Protein AF-A0A316PJR5-F1 (afdb_monomer)

Nearest PDB structures (foldseek):
  6fey-assembly1_A  TM=3.875E-01  e=7.694E-01  Drosophila melanogaster
  1zm1-assembly1_B  TM=4.736E-01  e=2.757E+00  Fibrobacter succinogenes
  4v1o-assembly1_W  TM=4.944E-01  e=4.924E+00  Saccharomyces cerevisiae
  4h62-assembly1_Q  TM=4.162E-01  e=4.646E+00  Saccharomyces cerevisiae S288C

Mean predicted aligned error: 8.73 Å

Secondary structure (DSSP, 8-state):
--EEEEEEEEEE--SSTTPPPEEEEEEEEEETT-TT-EEEEEEEEETTEEEEEEEEE---HHHHHHHHHHHHHTT--GGGHHHHHHHTT-B-TTPPS-----

pLDDT: mean 77.65, std 16.43, range [32.31, 92.88]

Solvent-accessible surface area (backbone atoms only — not comparable to full-atom values): 6046 Å² total; per-residue (Å²): 133,59,65,53,75,47,78,48,77,45,78,44,76,47,91,48,100,82,48,72,53,31,37,41,36,43,36,41,37,29,48,66,86,52,93,30,51,35,37,41,37,30,34,38,40,42,94,93,49,73,54,65,35,74,46,68,32,58,45,53,72,68,58,52,50,51,50,55,49,51,40,60,77,68,65,61,54,40,86,52,46,66,61,51,32,56,77,70,65,32,58,61,95,77,71,81,84,77,86,82,80,129

Structure (mmCIF, N/CA/C/O backbone):
data_AF-A0A316PJR5-F1
#
_entry.id   AF-A0A316PJR5-F1
#
loop_
_atom_site.group_PDB
_atom_site.id
_atom_site.type_symbol
_atom_site.label_atom_id
_atom_site.label_alt_id
_atom_site.label_comp_id
_atom_site.label_asym_id
_atom_site.label_entity_id
_atom_site.label_seq_id
_atom_site.pdbx_PDB_ins_code
_atom_site.Cartn_x
_atom_site.Cartn_y
_atom_site.Cartn_z
_atom_site.occupancy
_atom_site.B_iso_or_equiv
_atom_site.auth_seq_id
_atom_site.auth_comp_id
_atom_site.auth_asym_id
_atom_site.auth_atom_id
_atom_site.pdbx_PDB_model_num
ATOM 1 N N . MET A 1 1 ? -1.235 17.310 17.144 1.00 61.00 1 MET A N 1
ATOM 2 C CA . MET A 1 1 ? -1.618 15.900 16.932 1.00 61.00 1 MET A CA 1
ATOM 3 C C . MET A 1 1 ? -0.367 15.146 16.534 1.00 61.00 1 MET A C 1
ATOM 5 O O . MET A 1 1 ? 0.310 15.579 15.610 1.00 61.00 1 MET A O 1
ATOM 9 N N . GLU A 1 2 ? -0.004 14.108 17.278 1.00 66.19 2 GLU A N 1
ATOM 10 C CA . GLU A 1 2 ? 1.159 13.274 16.961 1.00 66.19 2 GLU A CA 1
ATOM 11 C C . GLU A 1 2 ? 0.756 12.259 15.880 1.00 66.19 2 GLU A C 1
ATOM 13 O O . GLU A 1 2 ? -0.376 11.779 15.877 1.00 66.19 2 GLU A O 1
ATOM 18 N N . THR A 1 3 ? 1.632 11.984 14.915 1.00 72.75 3 THR A N 1
ATOM 19 C CA . THR A 1 3 ? 1.320 11.131 13.754 1.00 72.75 3 THR A CA 1
ATOM 20 C C . THR A 1 3 ? 2.235 9.905 13.786 1.00 72.75 3 THR A C 1
ATOM 22 O O . THR A 1 3 ? 3.453 10.064 13.834 1.00 72.75 3 THR A O 1
ATOM 25 N N . ASP A 1 4 ? 1.676 8.691 13.762 1.00 78.56 4 ASP A N 1
ATOM 26 C CA . ASP A 1 4 ? 2.434 7.444 13.557 1.00 78.56 4 ASP A CA 1
ATOM 27 C C . ASP A 1 4 ? 2.826 7.396 12.076 1.00 78.56 4 ASP A C 1
ATOM 29 O O . ASP A 1 4 ? 1.947 7.472 11.216 1.00 78.56 4 ASP A O 1
ATOM 33 N N . LYS A 1 5 ? 4.124 7.300 11.764 1.00 87.06 5 LYS A N 1
ATOM 34 C CA . LYS A 1 5 ? 4.623 7.235 10.382 1.00 87.06 5 LYS A CA 1
ATOM 35 C C . LYS A 1 5 ? 5.573 6.055 10.195 1.00 87.06 5 LYS A C 1
ATOM 37 O O . LYS A 1 5 ? 6.533 5.896 10.944 1.00 87.06 5 LYS A O 1
ATOM 42 N N . LEU A 1 6 ? 5.315 5.250 9.167 1.00 87.75 6 LEU A N 1
ATOM 43 C CA . LEU A 1 6 ? 6.153 4.137 8.723 1.00 87.75 6 LEU A CA 1
ATOM 44 C C . LEU A 1 6 ? 6.506 4.335 7.253 1.00 87.75 6 LEU A C 1
ATOM 46 O O . LEU A 1 6 ? 5.620 4.596 6.445 1.00 87.75 6 LEU A O 1
ATOM 50 N N . VAL A 1 7 ? 7.787 4.202 6.910 1.00 89.44 7 VAL A N 1
ATOM 51 C CA . VAL A 1 7 ? 8.281 4.378 5.539 1.00 89.44 7 VAL A CA 1
ATOM 52 C C . VAL A 1 7 ? 9.208 3.226 5.179 1.00 89.44 7 VAL A C 1
ATOM 54 O O . VAL A 1 7 ? 10.149 2.931 5.913 1.00 89.44 7 VAL A O 1
ATOM 57 N N . PHE A 1 8 ? 8.962 2.611 4.028 1.00 89.00 8 PHE A N 1
ATOM 58 C CA . PHE A 1 8 ? 9.808 1.586 3.429 1.00 89.00 8 PHE A CA 1
ATOM 59 C C . PHE A 1 8 ? 10.220 1.987 2.018 1.00 89.00 8 PHE A C 1
ATOM 61 O O . PHE A 1 8 ? 9.521 2.729 1.329 1.00 89.00 8 PHE A O 1
ATOM 68 N N . CYS A 1 9 ? 11.363 1.467 1.585 1.00 88.69 9 CYS A N 1
ATOM 69 C CA . CYS A 1 9 ? 11.942 1.752 0.285 1.00 88.69 9 CYS A CA 1
ATOM 7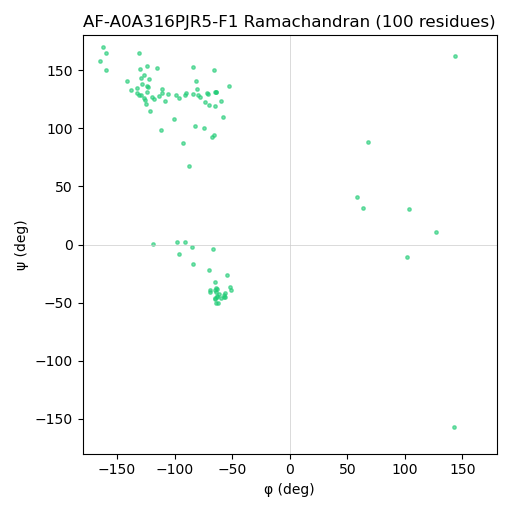0 C C . CYS A 1 9 ? 12.480 0.464 -0.333 1.00 88.69 9 CYS A C 1
ATOM 72 O O . CYS A 1 9 ? 13.173 -0.304 0.336 1.00 88.69 9 CYS A O 1
ATOM 74 N N . ARG A 1 10 ? 12.161 0.233 -1.606 1.00 85.81 10 ARG A N 1
ATOM 75 C CA . ARG A 1 10 ? 12.603 -0.928 -2.375 1.00 85.81 10 ARG A CA 1
ATOM 76 C C . ARG A 1 10 ? 13.161 -0.481 -3.716 1.00 85.81 10 ARG A C 1
ATOM 78 O O . ARG A 1 10 ? 12.493 0.230 -4.461 1.00 85.81 10 ARG A O 1
ATOM 85 N N . ASN A 1 11 ? 14.365 -0.937 -4.046 1.00 81.88 11 ASN A N 1
ATOM 86 C CA . ASN A 1 11 ? 14.909 -0.757 -5.388 1.00 81.88 11 ASN A CA 1
ATOM 87 C C . ASN A 1 11 ? 14.327 -1.826 -6.321 1.00 81.88 11 ASN A C 1
ATOM 89 O O . ASN A 1 11 ? 14.294 -3.008 -5.974 1.00 81.88 11 ASN A O 1
ATOM 93 N N . PHE A 1 12 ? 13.893 -1.401 -7.500 1.00 73.06 12 PHE A N 1
ATOM 94 C CA . PHE A 1 12 ? 13.559 -2.257 -8.625 1.00 73.06 12 PHE A CA 1
ATOM 95 C C . PHE A 1 12 ? 14.733 -2.225 -9.596 1.00 73.06 12 PHE A C 1
ATOM 97 O O . PHE A 1 12 ? 14.980 -1.219 -10.264 1.00 73.06 12 PHE A O 1
ATOM 104 N N . SER A 1 13 ? 15.471 -3.329 -9.660 1.00 62.47 13 SER A N 1
ATOM 105 C CA . SER A 1 13 ? 16.398 -3.568 -10.760 1.00 62.47 13 SER A CA 1
ATOM 106 C C . SER A 1 13 ? 15.621 -4.178 -11.916 1.00 62.47 13 SER A C 1
ATOM 108 O O . SER A 1 13 ? 14.896 -5.157 -11.733 1.00 62.47 13 SER A O 1
ATOM 110 N N . ALA A 1 14 ? 15.789 -3.602 -13.097 1.00 60.34 14 ALA A N 1
ATOM 111 C CA . ALA A 1 14 ? 15.162 -4.053 -14.321 1.00 60.34 14 ALA A CA 1
ATOM 112 C C . ALA A 1 14 ? 15.517 -5.515 -14.631 1.00 60.34 14 ALA A C 1
ATOM 114 O O . ALA A 1 14 ? 16.650 -5.819 -15.003 1.00 60.34 14 ALA A O 1
ATOM 115 N N . LEU A 1 15 ? 14.557 -6.437 -14.520 1.00 53.56 15 LEU A N 1
ATOM 116 C CA . LEU A 1 15 ? 14.722 -7.797 -15.042 1.00 53.56 15 LEU A CA 1
ATOM 117 C C . LEU A 1 15 ? 14.291 -7.819 -16.514 1.00 53.56 15 LEU A C 1
ATOM 119 O O . LEU A 1 15 ? 13.268 -8.392 -16.875 1.00 53.56 15 LEU A O 1
ATOM 123 N N . GLY A 1 16 ? 15.057 -7.135 -17.366 1.00 53.88 16 GLY A N 1
ATOM 124 C CA . GLY A 1 16 ? 14.881 -7.161 -18.818 1.00 53.88 16 GLY A CA 1
ATOM 125 C C . GLY A 1 16 ? 15.160 -5.820 -19.505 1.00 53.88 16 GLY A C 1
ATOM 126 O O . GLY A 1 16 ? 15.131 -4.776 -18.856 1.00 53.88 16 GLY A O 1
ATOM 127 N N . PRO A 1 17 ? 15.381 -5.824 -20.833 1.00 53.72 17 PRO A N 1
ATOM 128 C CA . PRO A 1 17 ? 15.811 -4.651 -21.606 1.00 53.72 17 PRO A CA 1
ATOM 129 C C . PRO A 1 17 ? 14.773 -3.516 -21.695 1.00 53.72 17 PRO A C 1
ATOM 131 O O . PRO A 1 17 ? 15.067 -2.469 -22.262 1.00 53.72 17 PRO A O 1
ATOM 134 N N . PHE A 1 18 ? 13.569 -3.717 -21.148 1.00 53.44 18 PHE A N 1
ATOM 135 C CA . PHE A 1 18 ? 12.454 -2.765 -21.190 1.00 53.44 18 PHE A CA 1
ATOM 136 C C . PHE A 1 18 ? 11.990 -2.288 -19.808 1.00 53.44 18 PHE A C 1
ATOM 138 O O . PHE A 1 18 ? 11.044 -1.509 -19.729 1.00 53.44 18 PHE A O 1
ATOM 145 N N . GLN A 1 19 ? 12.609 -2.748 -18.715 1.00 58.09 19 GLN A N 1
ATOM 146 C CA . GLN A 1 19 ? 12.299 -2.214 -17.390 1.00 58.09 19 GLN A CA 1
ATOM 147 C C . GLN A 1 19 ? 13.245 -1.050 -17.083 1.00 58.09 19 GLN A C 1
ATOM 149 O O . GLN A 1 19 ? 14.458 -1.165 -17.225 1.00 58.09 19 GLN A O 1
ATOM 154 N N . SER A 1 20 ? 12.693 0.089 -16.677 1.00 61.38 20 SER A N 1
ATOM 155 C CA . SER A 1 20 ? 13.492 1.197 -16.154 1.00 61.38 20 SER A CA 1
ATOM 156 C C . SER A 1 20 ? 13.851 0.900 -14.705 1.00 61.38 20 SER A C 1
ATOM 158 O O . SER A 1 20 ? 12.953 0.610 -13.907 1.00 61.38 20 SER A O 1
ATOM 160 N N . GLU A 1 21 ? 15.136 1.004 -14.360 1.00 73.00 21 GLU A N 1
ATOM 161 C CA . GLU A 1 21 ? 15.556 1.038 -12.960 1.00 73.00 21 GLU A CA 1
ATOM 162 C C . GLU A 1 21 ? 14.774 2.126 -12.222 1.00 73.00 21 GLU A C 1
ATOM 164 O O . GLU A 1 21 ? 14.546 3.227 -12.736 1.00 73.00 21 GLU A O 1
ATOM 169 N N . GLY A 1 22 ? 14.314 1.796 -11.023 1.00 78.12 22 GLY A N 1
ATOM 170 C CA . GLY A 1 22 ? 13.495 2.705 -10.246 1.00 78.12 22 GLY A CA 1
ATOM 171 C C . GLY A 1 22 ? 13.444 2.322 -8.783 1.00 78.12 22 GLY A C 1
ATOM 172 O O . GLY A 1 22 ? 13.899 1.255 -8.368 1.00 78.12 22 GLY A O 1
ATOM 173 N N . ARG A 1 23 ? 12.884 3.215 -7.979 1.00 87.56 23 ARG A N 1
ATOM 174 C CA . ARG A 1 23 ? 12.757 3.033 -6.537 1.00 87.56 23 ARG A CA 1
ATOM 175 C C . ARG A 1 23 ? 11.310 3.223 -6.125 1.00 87.56 23 ARG A C 1
ATOM 177 O O . ARG A 1 23 ? 10.708 4.244 -6.436 1.00 87.56 23 ARG A O 1
ATOM 184 N N . LEU A 1 24 ? 10.763 2.236 -5.427 1.00 88.94 24 LEU A N 1
ATOM 185 C CA . LEU A 1 24 ? 9.424 2.291 -4.858 1.00 88.94 24 LEU A CA 1
ATOM 186 C C . LEU A 1 24 ? 9.500 2.652 -3.380 1.00 88.94 24 LEU A C 1
ATOM 188 O O . LEU A 1 24 ? 10.216 2.019 -2.603 1.00 88.94 24 LEU A O 1
ATOM 192 N N . TRP A 1 25 ? 8.725 3.655 -3.005 1.00 91.31 25 TRP A N 1
ATOM 193 C CA . TRP A 1 25 ? 8.543 4.132 -1.648 1.00 91.31 25 TRP A CA 1
ATOM 194 C C . TRP A 1 25 ? 7.131 3.803 -1.187 1.00 91.31 25 TRP A C 1
ATOM 196 O O . TRP A 1 25 ? 6.168 4.054 -1.909 1.00 91.31 25 TRP A O 1
ATOM 206 N N . TYR A 1 26 ? 7.026 3.278 0.027 1.00 91.62 26 TYR A N 1
ATOM 207 C CA . TYR A 1 26 ? 5.775 2.895 0.664 1.00 91.62 26 TYR A CA 1
ATOM 208 C C . TYR A 1 26 ? 5.689 3.619 1.995 1.00 91.62 26 TYR A C 1
ATOM 210 O O . TYR A 1 26 ? 6.553 3.443 2.851 1.00 91.62 26 TYR A O 1
ATOM 218 N N . GLU A 1 27 ? 4.655 4.422 2.181 1.00 92.62 27 GLU A N 1
ATOM 219 C CA . GLU A 1 27 ? 4.433 5.184 3.400 1.00 92.62 27 GLU A CA 1
ATOM 220 C C . GLU A 1 27 ? 3.054 4.868 3.977 1.00 92.62 27 GLU A C 1
ATOM 222 O O . GLU A 1 27 ? 2.066 4.831 3.249 1.00 92.62 27 GLU A O 1
ATOM 227 N N . LEU A 1 28 ? 2.995 4.678 5.293 1.00 91.50 28 LEU A N 1
ATOM 228 C CA . LEU A 1 28 ? 1.767 4.685 6.079 1.00 91.50 28 LEU A CA 1
ATOM 229 C C . LEU A 1 28 ? 1.875 5.798 7.115 1.00 91.50 28 LEU A C 1
ATOM 231 O O . LEU A 1 28 ? 2.834 5.829 7.889 1.00 91.50 28 LEU A O 1
ATOM 235 N N . SER A 1 29 ? 0.886 6.679 7.152 1.00 90.44 29 SER A N 1
ATOM 236 C CA . SER A 1 29 ? 0.746 7.719 8.169 1.00 90.44 29 SER A CA 1
ATOM 237 C C . SER A 1 29 ? -0.639 7.660 8.812 1.00 90.44 29 SER A C 1
ATOM 239 O O . SER A 1 29 ? -1.612 7.293 8.163 1.00 90.44 29 SER A O 1
ATOM 241 N N . GLY A 1 30 ? -0.754 7.979 10.098 1.00 83.94 30 GLY A N 1
ATOM 242 C CA . GLY A 1 30 ? -2.042 8.027 10.797 1.00 83.94 30 GLY A CA 1
ATOM 243 C C . GLY A 1 30 ? -1.965 8.865 12.065 1.00 83.94 30 GLY A C 1
ATOM 244 O O . GLY A 1 30 ? -0.905 8.962 12.684 1.00 83.94 30 GLY A O 1
ATOM 245 N N . VAL A 1 31 ? -3.070 9.495 12.457 1.00 77.31 31 VAL A N 1
ATOM 246 C CA . VAL A 1 31 ? -3.112 10.343 13.658 1.00 77.31 31 VAL A CA 1
ATOM 247 C C . VAL A 1 31 ? -3.204 9.467 14.905 1.00 77.31 31 VAL A C 1
ATOM 249 O O . VAL A 1 31 ? -4.096 8.627 15.028 1.00 77.31 31 VAL A O 1
ATOM 252 N N . LEU A 1 32 ? -2.300 9.670 15.864 1.00 64.25 32 LEU A N 1
ATOM 253 C CA . LEU A 1 32 ? -2.361 8.991 17.155 1.00 64.25 32 LEU A CA 1
ATOM 254 C C . LEU A 1 32 ? -3.624 9.437 17.904 1.00 64.25 32 LEU A C 1
ATOM 256 O O . LEU A 1 32 ? -3.803 10.619 18.191 1.00 64.25 32 LEU A O 1
ATOM 260 N N . GLY A 1 33 ? -4.502 8.473 18.192 1.00 63.19 33 GLY A N 1
ATOM 261 C CA . GLY A 1 33 ? -5.796 8.693 18.847 1.00 63.19 33 GLY A CA 1
ATOM 262 C C . GLY A 1 33 ? -7.006 8.683 17.906 1.00 63.19 33 GLY A C 1
ATOM 263 O O . GLY A 1 33 ? -8.127 8.605 18.397 1.00 63.19 33 GLY A O 1
ATOM 264 N N . ALA A 1 34 ? -6.807 8.698 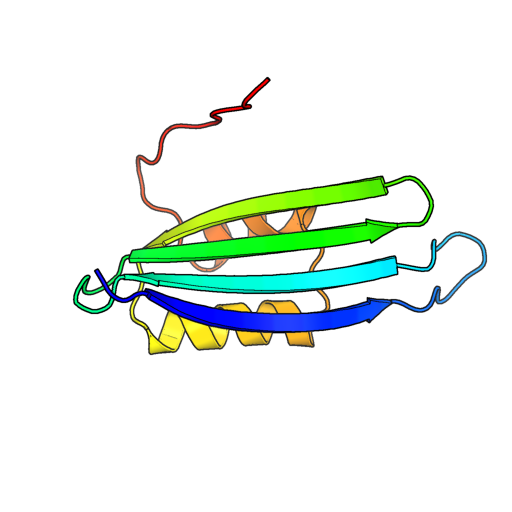16.582 1.00 64.69 34 ALA A N 1
ATOM 265 C CA . ALA A 1 34 ? -7.867 8.375 15.632 1.00 64.69 34 ALA A CA 1
ATOM 266 C C . ALA A 1 34 ? -7.950 6.848 15.515 1.00 64.69 34 ALA A C 1
ATOM 268 O O . ALA A 1 34 ? -7.108 6.206 14.880 1.00 64.69 34 ALA A O 1
ATOM 269 N N . GLU A 1 35 ? -8.933 6.241 16.180 1.00 64.06 35 GLU A N 1
ATOM 270 C CA . GLU A 1 35 ? -9.213 4.822 15.998 1.00 64.06 35 GLU A CA 1
ATOM 271 C C . GLU A 1 35 ? -9.746 4.615 14.578 1.00 64.06 35 GLU A C 1
ATOM 273 O O . GLU A 1 35 ? -10.950 4.672 14.362 1.00 64.06 35 GLU A O 1
ATOM 278 N N . GLN A 1 36 ? -8.839 4.321 13.638 1.00 74.19 36 GLN A N 1
ATOM 279 C CA . GLN A 1 36 ? -9.096 3.796 12.288 1.00 74.19 36 GLN A CA 1
ATOM 280 C C . GLN A 1 36 ? -8.990 4.770 11.105 1.00 74.19 36 GLN A C 1
ATOM 282 O O . GLN A 1 36 ? -9.635 4.537 10.090 1.00 74.19 36 GLN A O 1
ATOM 287 N N . GLU A 1 37 ? -8.144 5.799 11.152 1.00 84.25 37 GLU A N 1
ATOM 288 C CA . GLU A 1 37 ? -7.844 6.607 9.957 1.00 84.25 37 GLU A CA 1
ATOM 289 C C . GLU A 1 37 ? -6.350 6.594 9.634 1.00 84.25 37 GLU A C 1
ATOM 291 O O . GLU A 1 37 ? -5.521 7.104 10.392 1.00 84.25 37 GLU A O 1
ATOM 296 N N . PHE A 1 38 ? -6.010 6.003 8.487 1.00 87.00 38 PHE A N 1
ATOM 297 C CA . PHE A 1 38 ? -4.643 5.942 7.987 1.00 87.00 38 PHE A CA 1
ATOM 298 C C . PHE A 1 38 ? -4.576 6.394 6.529 1.00 87.00 38 PHE A C 1
ATOM 300 O O . PHE A 1 38 ? -5.506 6.222 5.751 1.00 87.00 38 PHE A O 1
ATOM 307 N N . CYS A 1 39 ? -3.438 6.943 6.141 1.00 88.69 39 CYS A N 1
ATOM 308 C CA . CYS A 1 39 ? -3.107 7.304 4.780 1.00 88.69 39 CYS A CA 1
ATOM 309 C C . CYS A 1 39 ? -1.962 6.416 4.296 1.00 88.69 39 CYS A C 1
ATOM 311 O O . CYS A 1 39 ? -0.916 6.335 4.940 1.00 88.69 39 CYS A O 1
ATOM 313 N N . VAL A 1 40 ? -2.148 5.778 3.144 1.00 89.69 40 VAL A N 1
ATOM 314 C CA . VAL A 1 40 ? -1.118 5.018 2.436 1.00 89.69 40 VAL A CA 1
ATOM 315 C C . VAL A 1 40 ? -0.659 5.828 1.229 1.00 89.69 40 VAL A C 1
ATOM 317 O O . VAL A 1 40 ? -1.483 6.288 0.441 1.00 89.69 40 VAL A O 1
ATOM 320 N N . CYS A 1 41 ? 0.650 5.999 1.063 1.00 89.50 41 CYS A N 1
ATOM 321 C CA . CYS A 1 41 ? 1.237 6.654 -0.102 1.00 89.50 41 CYS A CA 1
ATOM 322 C C . CYS A 1 41 ? 2.282 5.745 -0.749 1.00 89.50 41 CYS A C 1
ATOM 324 O O . CYS A 1 41 ? 3.221 5.300 -0.088 1.00 89.50 41 CYS A O 1
ATOM 326 N N . LEU A 1 42 ? 2.110 5.477 -2.044 1.00 90.31 42 LEU A N 1
ATOM 327 C CA . LEU A 1 42 ? 3.058 4.750 -2.883 1.00 90.31 42 LEU A CA 1
ATOM 328 C C . LEU A 1 42 ? 3.667 5.726 -3.880 1.00 90.31 42 LEU A C 1
ATOM 330 O O . LEU A 1 42 ? 2.944 6.459 -4.551 1.00 90.31 42 LEU A O 1
ATOM 334 N N . ARG A 1 43 ? 4.993 5.740 -4.000 1.00 89.00 43 ARG A N 1
ATOM 335 C CA . ARG A 1 43 ? 5.694 6.570 -4.989 1.00 89.00 43 ARG A CA 1
ATOM 336 C C . ARG A 1 43 ? 6.739 5.751 -5.713 1.00 89.00 43 ARG A C 1
ATOM 338 O O . ARG A 1 43 ? 7.517 5.051 -5.075 1.00 89.00 43 ARG A O 1
ATOM 345 N N . ARG A 1 44 ? 6.791 5.889 -7.029 1.00 86.75 44 ARG A N 1
ATOM 346 C CA . ARG A 1 44 ? 7.842 5.352 -7.877 1.00 86.75 44 ARG A CA 1
ATOM 347 C C . ARG A 1 44 ? 8.705 6.493 -8.386 1.00 86.75 44 ARG A C 1
ATOM 349 O O . ARG A 1 44 ? 8.226 7.426 -9.020 1.00 86.75 44 ARG A O 1
ATOM 356 N N . GLU A 1 45 ? 9.990 6.394 -8.105 1.00 84.88 45 GLU A N 1
ATOM 357 C CA . GLU A 1 45 ? 11.032 7.251 -8.646 1.00 84.88 45 GLU A CA 1
ATOM 358 C C . GLU A 1 45 ? 11.665 6.541 -9.847 1.00 84.88 45 GLU A C 1
ATOM 360 O O . GLU A 1 45 ? 12.081 5.384 -9.743 1.00 84.88 45 GLU A O 1
ATOM 365 N N . VAL A 1 46 ? 11.703 7.221 -10.990 1.00 77.81 46 VAL A N 1
ATOM 366 C CA . VAL A 1 46 ? 12.315 6.764 -12.244 1.00 77.81 46 VAL A CA 1
ATOM 367 C C . VAL A 1 46 ? 13.222 7.862 -12.797 1.00 77.81 46 VAL A C 1
ATOM 369 O O . VAL A 1 46 ? 13.128 9.020 -12.399 1.00 77.81 46 VAL A O 1
ATOM 372 N N . ALA A 1 47 ? 14.088 7.527 -13.755 1.00 70.12 47 ALA A N 1
ATOM 373 C CA . ALA A 1 47 ? 15.058 8.475 -14.316 1.00 70.12 47 ALA A CA 1
ATOM 374 C C . ALA A 1 47 ? 14.440 9.782 -14.867 1.00 70.12 47 ALA A C 1
ATOM 376 O O . ALA A 1 47 ? 15.111 10.809 -14.897 1.00 70.12 47 ALA A O 1
ATOM 377 N N . CYS A 1 48 ? 13.172 9.756 -15.297 1.00 67.44 48 CYS A N 1
ATOM 378 C CA . CYS A 1 48 ? 12.458 10.909 -15.853 1.00 67.44 48 CYS A CA 1
ATOM 379 C C . CYS A 1 48 ? 11.547 11.653 -14.857 1.00 67.44 48 CYS A C 1
ATOM 381 O O . CYS A 1 48 ? 10.886 12.607 -15.263 1.00 67.44 48 CYS A O 1
ATOM 383 N N . GLY A 1 49 ? 11.499 11.254 -13.580 1.00 75.31 49 GLY A N 1
ATOM 384 C CA . GLY A 1 49 ? 10.678 11.913 -12.561 1.00 75.31 49 GLY A CA 1
ATOM 385 C C . GLY A 1 49 ? 10.051 10.949 -11.555 1.00 75.31 49 GLY A C 1
ATOM 386 O O . GLY A 1 49 ? 10.531 9.840 -11.332 1.00 75.31 49 GLY A O 1
ATOM 387 N N . HIS A 1 50 ? 8.959 11.384 -10.931 1.00 75.19 50 HIS A N 1
ATOM 388 C CA . HIS A 1 50 ? 8.211 10.600 -9.951 1.00 75.19 50 HIS A CA 1
ATOM 389 C C . HIS A 1 50 ? 6.744 10.441 -10.362 1.00 75.19 50 HIS A C 1
ATOM 391 O O . HIS A 1 50 ? 6.097 11.410 -10.748 1.00 75.19 50 HIS A O 1
ATOM 397 N N . CYS A 1 51 ? 6.205 9.231 -10.232 1.00 78.50 51 CYS A N 1
ATOM 398 C CA . CYS A 1 51 ? 4.763 8.993 -10.206 1.00 78.50 51 CYS A CA 1
ATOM 399 C C . CYS A 1 51 ? 4.370 8.444 -8.832 1.00 78.50 51 CYS A C 1
ATOM 401 O O . CYS A 1 51 ? 5.182 7.844 -8.126 1.00 78.50 51 CYS A O 1
ATOM 403 N N . GLY A 1 52 ? 3.142 8.692 -8.391 1.00 83.75 52 GLY A N 1
ATOM 404 C CA . GLY A 1 52 ? 2.708 8.241 -7.078 1.00 83.75 52 GLY A CA 1
ATOM 405 C C . GLY A 1 52 ? 1.205 8.298 -6.902 1.00 83.75 52 GLY A C 1
ATOM 406 O O . GLY A 1 52 ? 0.516 9.047 -7.587 1.00 83.75 52 GLY A O 1
ATOM 407 N N . MET A 1 53 ? 0.724 7.497 -5.962 1.00 86.69 53 MET A N 1
ATOM 408 C CA . MET A 1 53 ? -0.674 7.392 -5.582 1.00 86.69 53 MET A CA 1
ATOM 409 C C . MET A 1 53 ? -0.776 7.531 -4.066 1.00 86.69 53 MET A C 1
ATOM 411 O O . MET A 1 53 ? 0.082 7.055 -3.316 1.00 86.69 53 MET A O 1
ATOM 415 N N . GLN A 1 54 ? -1.833 8.188 -3.610 1.00 87.88 54 GLN A N 1
ATOM 416 C CA . GLN A 1 54 ? -2.155 8.323 -2.199 1.00 87.88 54 GLN A CA 1
ATOM 417 C C . GLN A 1 54 ? -3.602 7.903 -1.985 1.00 87.88 54 GLN A C 1
ATOM 419 O O . GLN A 1 54 ? -4.474 8.253 -2.776 1.00 87.88 54 GLN A O 1
ATOM 424 N N . ALA A 1 55 ? -3.850 7.163 -0.912 1.00 85.31 55 ALA A N 1
ATOM 425 C CA . ALA A 1 55 ? -5.181 6.721 -0.551 1.00 85.31 55 ALA A CA 1
ATOM 426 C C . ALA A 1 55 ? -5.392 6.770 0.959 1.00 85.31 55 ALA A C 1
ATOM 428 O O . ALA A 1 55 ? -4.516 6.402 1.744 1.00 85.31 55 ALA A O 1
ATOM 429 N N . HIS A 1 56 ? -6.587 7.193 1.351 1.00 87.06 56 HIS A N 1
ATOM 430 C CA . HIS A 1 56 ? -7.048 7.123 2.729 1.00 87.06 56 HIS A CA 1
ATOM 431 C C . HIS A 1 56 ? -7.747 5.783 2.946 1.00 87.06 56 HIS A C 1
ATOM 433 O O . HIS A 1 56 ? -8.608 5.394 2.159 1.00 87.06 56 HIS A O 1
ATOM 439 N N . ILE A 1 57 ? -7.360 5.080 4.006 1.00 86.56 57 ILE A N 1
ATOM 440 C CA . ILE A 1 57 ? -7.933 3.798 4.404 1.00 86.56 57 ILE A CA 1
ATOM 441 C C . ILE A 1 57 ? -8.479 3.891 5.817 1.00 86.56 57 ILE A C 1
ATOM 443 O O . ILE A 1 57 ? -7.864 4.499 6.701 1.00 86.56 57 ILE A O 1
ATOM 447 N N . CYS A 1 58 ? -9.610 3.228 6.035 1.00 83.88 58 CYS A N 1
ATOM 448 C CA . CYS A 1 58 ? -10.224 3.162 7.351 1.00 83.88 58 CYS A CA 1
ATOM 449 C C . CYS A 1 58 ? -10.167 1.761 7.919 1.00 83.88 58 CYS A C 1
ATOM 451 O O . CYS A 1 58 ? -10.939 0.880 7.553 1.00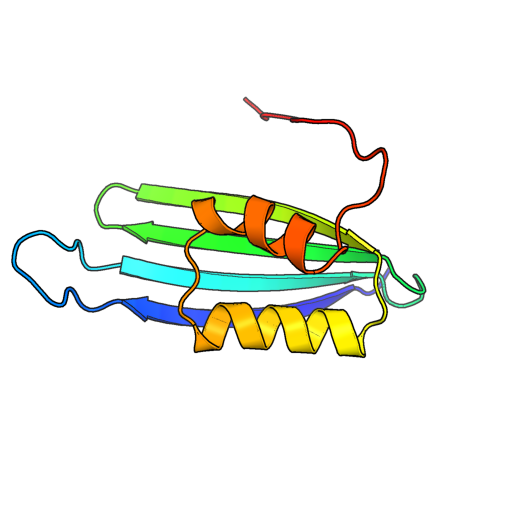 83.88 58 CYS A O 1
ATOM 453 N N . THR A 1 59 ? -9.184 1.540 8.785 1.00 85.69 59 THR A N 1
ATOM 454 C CA . THR A 1 59 ? -8.908 0.217 9.332 1.00 85.69 59 THR A CA 1
ATOM 455 C C . THR A 1 59 ? -8.113 0.292 10.627 1.00 85.69 59 THR A C 1
ATOM 457 O O . THR A 1 59 ? -7.517 1.317 10.937 1.00 85.69 59 THR A O 1
ATOM 460 N N . GLY A 1 60 ? -8.055 -0.799 11.390 1.00 86.25 60 GLY A N 1
ATOM 461 C CA 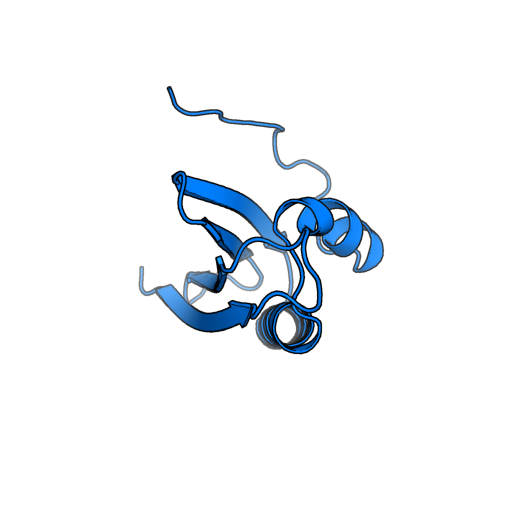. GLY A 1 60 ? -7.235 -0.871 12.598 1.00 86.25 60 GLY A CA 1
ATOM 462 C C . GLY A 1 60 ? -5.730 -0.798 12.301 1.00 86.25 60 GLY A C 1
ATOM 463 O O . GLY A 1 60 ? -5.254 -1.297 11.281 1.00 86.25 60 GLY A O 1
ATOM 464 N N . ARG A 1 61 ? -4.944 -0.251 13.242 1.00 86.44 61 ARG A N 1
ATOM 465 C CA . ARG A 1 61 ? -3.479 -0.062 13.106 1.00 86.44 61 ARG A CA 1
ATOM 466 C C . ARG A 1 61 ? -2.735 -1.326 12.669 1.00 86.44 61 ARG A C 1
ATOM 468 O O . ARG A 1 61 ? -1.792 -1.251 11.885 1.00 86.44 61 ARG A O 1
ATOM 475 N N . GLN A 1 62 ? -3.133 -2.487 13.187 1.00 87.94 62 GLN A N 1
ATOM 476 C CA . GLN A 1 62 ? -2.512 -3.761 12.831 1.00 87.94 62 GLN A CA 1
ATOM 477 C C . GLN A 1 62 ? -2.742 -4.111 11.356 1.00 87.94 62 GLN A C 1
ATOM 479 O O . GLN 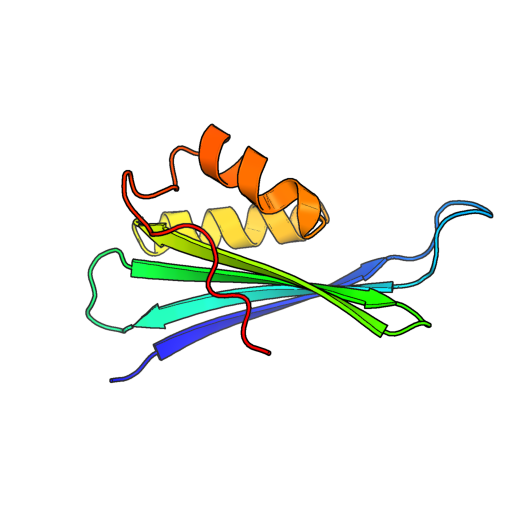A 1 62 ? -1.783 -4.461 10.669 1.00 87.94 62 GLN A O 1
ATOM 484 N N . LEU A 1 63 ? -3.976 -3.968 10.866 1.00 88.69 63 LEU A N 1
ATOM 485 C CA . LEU A 1 63 ? -4.319 -4.265 9.478 1.00 88.69 63 LEU A CA 1
ATOM 486 C C . LEU A 1 63 ? -3.677 -3.249 8.522 1.00 88.69 63 LEU A C 1
ATOM 488 O O . LEU A 1 63 ? -3.099 -3.651 7.519 1.00 88.69 63 LEU A O 1
ATOM 492 N N . ALA A 1 64 ? -3.640 -1.964 8.889 1.00 89.75 64 ALA A N 1
ATOM 493 C CA . ALA A 1 64 ? -2.933 -0.929 8.129 1.00 89.75 64 ALA A CA 1
ATOM 494 C C . ALA A 1 64 ? -1.438 -1.260 7.934 1.00 89.75 64 ALA A C 1
ATOM 496 O O . ALA A 1 64 ? -0.891 -1.141 6.837 1.00 89.75 64 ALA A O 1
ATOM 497 N N . ARG A 1 65 ? -0.772 -1.742 8.992 1.00 90.12 65 ARG A N 1
ATOM 498 C CA . ARG A 1 65 ? 0.636 -2.170 8.942 1.00 90.12 65 ARG A CA 1
ATOM 499 C C . ARG A 1 65 ? 0.842 -3.440 8.122 1.00 90.12 65 ARG A C 1
ATOM 501 O O . ARG A 1 65 ? 1.820 -3.530 7.384 1.00 90.12 65 ARG A O 1
ATOM 508 N N . GLN A 1 66 ? -0.054 -4.416 8.254 1.00 91.94 66 GLN A N 1
ATOM 509 C CA . GLN A 1 66 ? -0.011 -5.647 7.460 1.00 91.94 66 GLN A CA 1
ATOM 510 C C . GLN A 1 66 ? -0.210 -5.356 5.973 1.00 91.94 66 GLN A C 1
ATOM 512 O O . GLN A 1 66 ? 0.518 -5.906 5.152 1.00 91.94 66 GLN A O 1
ATOM 517 N N . PHE A 1 67 ? -1.129 -4.449 5.643 1.00 92.31 67 PHE A N 1
ATOM 518 C CA . PHE A 1 67 ? -1.349 -3.988 4.281 1.00 92.31 67 PHE A CA 1
ATOM 519 C C . PHE A 1 67 ? -0.098 -3.301 3.725 1.00 92.31 67 PHE A C 1
ATOM 521 O O . PHE A 1 67 ? 0.406 -3.722 2.690 1.00 92.31 67 PHE A O 1
ATOM 528 N N . LEU A 1 68 ? 0.497 -2.342 4.450 1.00 92.62 68 LEU A N 1
ATOM 529 C CA . LEU A 1 68 ? 1.750 -1.704 4.024 1.00 92.62 68 LEU A CA 1
ATOM 530 C C . LEU A 1 68 ? 2.872 -2.732 3.780 1.00 92.62 68 LEU A C 1
ATOM 532 O O . LEU A 1 68 ? 3.600 -2.635 2.791 1.00 92.62 68 LEU A O 1
ATOM 536 N N . ARG A 1 69 ? 2.999 -3.735 4.660 1.00 92.75 69 ARG A N 1
ATOM 537 C CA . ARG A 1 69 ? 3.975 -4.818 4.494 1.00 92.75 69 ARG A CA 1
ATOM 538 C C . ARG A 1 69 ? 3.703 -5.640 3.234 1.00 92.75 69 ARG A C 1
ATOM 540 O O . ARG A 1 69 ? 4.640 -5.894 2.485 1.00 92.75 69 ARG A O 1
ATOM 547 N N . PHE A 1 70 ? 2.447 -6.004 2.979 1.00 92.88 70 PHE A N 1
ATOM 548 C CA . PHE A 1 70 ? 2.045 -6.712 1.762 1.00 92.88 70 PHE A CA 1
ATOM 549 C C . PHE A 1 70 ? 2.438 -5.930 0.501 1.00 92.88 70 PHE A C 1
ATOM 551 O O . PHE A 1 70 ? 3.018 -6.517 -0.413 1.00 92.88 70 PHE A O 1
ATOM 558 N N . LEU A 1 71 ? 2.193 -4.613 0.472 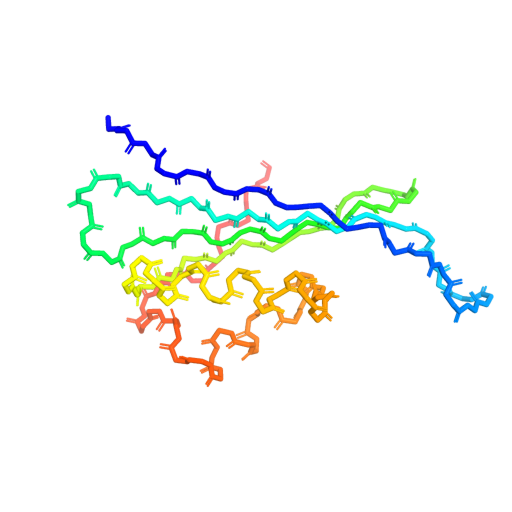1.00 92.50 71 LEU A N 1
ATOM 559 C CA . LEU A 1 71 ? 2.568 -3.76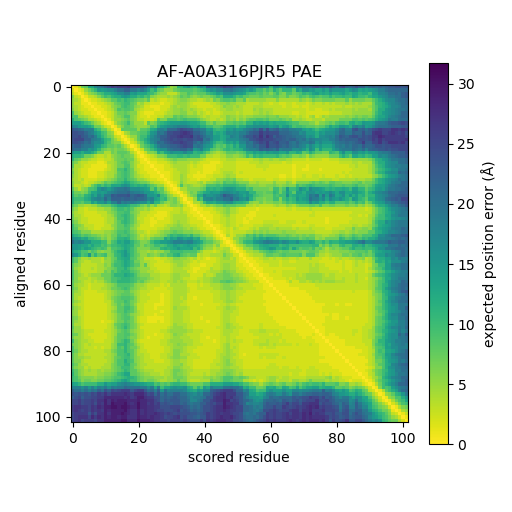3 -0.663 1.00 92.50 71 LEU A CA 1
ATOM 560 C C . LEU A 1 71 ? 4.083 -3.794 -0.909 1.00 92.50 71 LEU A C 1
ATOM 562 O O . LEU A 1 71 ? 4.531 -3.993 -2.037 1.00 92.50 71 LEU A O 1
ATOM 566 N N . TYR A 1 72 ? 4.871 -3.658 0.159 1.00 91.12 72 TYR A N 1
ATOM 567 C CA . TYR A 1 72 ? 6.329 -3.690 0.085 1.00 91.12 72 TYR A CA 1
ATOM 568 C C . TYR A 1 72 ? 6.875 -5.055 -0.369 1.00 91.12 72 TYR A C 1
ATOM 570 O O . TYR A 1 72 ? 7.735 -5.120 -1.255 1.00 91.12 72 TYR A O 1
ATOM 578 N N . GLU A 1 73 ? 6.386 -6.152 0.217 1.00 91.12 73 GLU A N 1
ATOM 579 C CA . GLU A 1 73 ? 6.845 -7.520 -0.068 1.00 91.12 73 GLU A CA 1
ATOM 580 C C . GLU A 1 73 ? 6.546 -7.934 -1.513 1.00 91.12 73 GLU A C 1
ATOM 582 O O . GLU A 1 73 ? 7.399 -8.549 -2.161 1.00 91.12 73 GLU A O 1
ATOM 587 N N . ASN A 1 74 ? 5.396 -7.515 -2.046 1.00 90.00 74 ASN A N 1
ATOM 588 C CA . ASN A 1 74 ? 4.968 -7.810 -3.416 1.00 90.00 74 ASN A CA 1
ATOM 589 C C . ASN A 1 74 ? 5.395 -6.751 -4.433 1.00 90.00 74 ASN A C 1
ATOM 591 O O . ASN A 1 74 ? 5.113 -6.893 -5.617 1.00 90.00 74 ASN A O 1
ATOM 595 N N . ALA A 1 75 ? 6.122 -5.729 -3.979 1.00 89.44 75 ALA A N 1
ATOM 596 C CA . ALA A 1 75 ? 6.693 -4.708 -4.839 1.00 89.44 75 ALA A CA 1
ATOM 597 C C . ALA A 1 75 ? 5.614 -3.971 -5.670 1.00 89.44 75 ALA A C 1
ATOM 599 O O . ALA A 1 75 ? 5.793 -3.720 -6.859 1.00 89.44 75 ALA A O 1
ATOM 600 N N . ILE A 1 76 ? 4.483 -3.674 -5.021 1.00 89.94 76 ILE A N 1
ATOM 601 C CA . ILE A 1 76 ? 3.288 -3.106 -5.649 1.00 89.94 76 ILE A CA 1
ATOM 602 C C . ILE A 1 76 ? 3.563 -1.703 -6.197 1.00 89.94 76 ILE A C 1
ATOM 604 O O . ILE A 1 76 ? 4.075 -0.831 -5.491 1.00 89.94 76 ILE A O 1
ATOM 608 N N . GLU A 1 77 ? 3.162 -1.473 -7.444 1.00 89.19 77 GLU A N 1
ATOM 609 C CA . GLU A 1 77 ? 3.276 -0.173 -8.103 1.00 89.19 77 GLU A CA 1
ATOM 610 C C . GLU A 1 77 ? 2.096 0.758 -7.756 1.00 89.19 77 GLU A C 1
ATOM 612 O O . GLU A 1 77 ? 0.998 0.280 -7.444 1.00 89.19 77 GLU A O 1
ATOM 617 N N . PRO A 1 78 ? 2.281 2.094 -7.797 1.00 88.62 78 PRO A N 1
ATOM 618 C CA . PRO A 1 78 ? 1.240 3.056 -7.425 1.00 88.62 78 PRO A CA 1
ATOM 619 C C . PRO A 1 78 ? -0.109 2.845 -8.131 1.00 88.62 78 PRO A C 1
ATOM 621 O O . PRO A 1 78 ? -1.162 3.016 -7.517 1.00 88.62 78 PRO A O 1
ATOM 624 N N . GLU A 1 79 ? -0.092 2.438 -9.398 1.00 88.62 79 GLU A N 1
ATOM 625 C CA . GLU A 1 79 ? -1.275 2.263 -10.245 1.00 88.62 79 GLU A CA 1
ATOM 626 C C . GLU A 1 79 ? -2.132 1.059 -9.822 1.00 88.62 79 GLU A C 1
ATOM 628 O O . GLU A 1 79 ? -3.326 1.009 -10.110 1.00 88.62 79 GLU A O 1
ATOM 633 N N . GLN A 1 80 ? -1.540 0.098 -9.107 1.00 88.38 80 GLN A N 1
ATOM 634 C CA . GLN A 1 80 ? -2.221 -1.099 -8.607 1.00 88.38 80 GLN A CA 1
ATOM 635 C C . GLN A 1 80 ? -2.944 -0.850 -7.276 1.00 88.38 80 GLN A C 1
ATOM 637 O O . GLN A 1 80 ? -3.807 -1.636 -6.880 1.00 88.38 80 GLN A O 1
ATOM 642 N N . LEU A 1 81 ? -2.606 0.241 -6.577 1.00 90.12 81 LEU A N 1
ATOM 643 C CA . LEU A 1 81 ? -3.123 0.543 -5.245 1.00 90.12 81 LEU A CA 1
ATOM 644 C C . LEU A 1 81 ? -4.665 0.593 -5.186 1.00 90.12 81 LEU A C 1
ATOM 646 O O . LEU A 1 81 ? -5.213 -0.032 -4.279 1.00 90.12 81 LEU A O 1
ATOM 650 N N . PRO A 1 82 ? -5.397 1.245 -6.116 1.00 88.44 82 PRO A N 1
ATOM 651 C CA . PRO A 1 82 ? -6.859 1.322 -6.034 1.00 88.44 82 PRO A CA 1
ATOM 652 C C . PRO A 1 82 ? -7.554 -0.041 -6.094 1.00 88.44 82 PRO A C 1
ATOM 654 O O . PRO A 1 82 ? -8.465 -0.297 -5.310 1.00 88.44 82 PRO A O 1
ATOM 657 N N . ALA A 1 83 ? -7.099 -0.927 -6.986 1.00 89.50 83 ALA A N 1
ATOM 658 C CA . ALA A 1 83 ? -7.661 -2.269 -7.122 1.00 89.50 83 ALA A CA 1
ATOM 659 C C . ALA A 1 83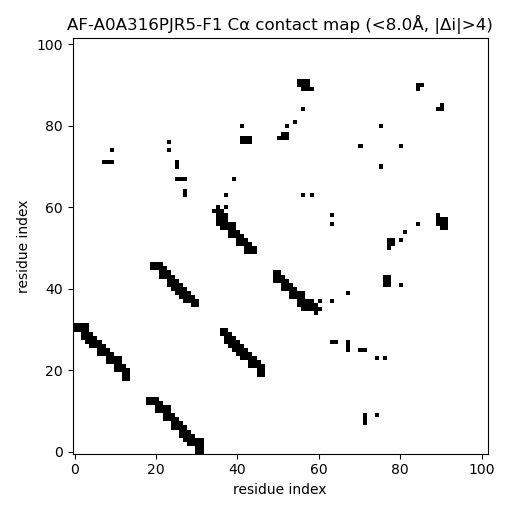 ? -7.454 -3.083 -5.837 1.00 89.50 83 ALA A C 1
ATOM 661 O O . ALA A 1 83 ? -8.392 -3.676 -5.315 1.00 89.50 83 ALA A O 1
ATOM 662 N N . LEU A 1 84 ? -6.254 -3.015 -5.254 1.00 91.38 84 LEU A N 1
ATOM 663 C CA . LEU A 1 84 ? -5.955 -3.701 -3.997 1.00 91.38 84 LEU A CA 1
ATOM 664 C C . LEU A 1 84 ? -6.769 -3.146 -2.826 1.00 91.38 84 LEU A C 1
ATOM 666 O O . LEU A 1 84 ? -7.234 -3.902 -1.984 1.00 91.38 84 LEU A O 1
ATOM 670 N N . LEU A 1 85 ? -6.978 -1.835 -2.753 1.00 89.81 85 LEU A N 1
ATOM 671 C CA . LEU A 1 85 ? -7.807 -1.255 -1.697 1.00 89.81 85 LEU A CA 1
ATOM 672 C C . LEU A 1 85 ? -9.260 -1.722 -1.774 1.00 89.81 85 LEU A C 1
ATOM 674 O O . LEU A 1 85 ? -9.871 -1.968 -0.733 1.00 89.81 85 LEU A O 1
ATOM 678 N N . HIS A 1 86 ? -9.794 -1.862 -2.986 1.00 87.56 86 HIS A N 1
ATOM 679 C CA . HIS A 1 86 ? -11.111 -2.440 -3.214 1.00 87.56 86 HIS A CA 1
ATOM 680 C C . HIS A 1 86 ? -11.154 -3.914 -2.782 1.00 87.56 86 HIS A C 1
ATOM 682 O O . HIS A 1 86 ? -12.014 -4.292 -1.989 1.00 87.56 86 HIS A O 1
ATOM 688 N N . ASP A 1 87 ? -10.191 -4.724 -3.226 1.00 88.75 87 ASP A N 1
ATOM 689 C CA . ASP A 1 87 ? -10.150 -6.166 -2.945 1.00 88.75 87 ASP A CA 1
ATOM 690 C C . ASP A 1 87 ? -9.967 -6.482 -1.453 1.00 88.75 87 ASP A C 1
ATOM 692 O O . ASP A 1 87 ? -10.508 -7.465 -0.946 1.00 88.75 87 ASP A O 1
ATOM 696 N N . PHE A 1 88 ? -9.243 -5.629 -0.726 1.00 86.25 88 PHE A N 1
ATOM 697 C CA . PHE A 1 88 ? -9.075 -5.735 0.724 1.00 86.25 88 PHE A CA 1
ATOM 698 C C . PHE A 1 88 ? -10.213 -5.068 1.520 1.00 86.25 88 PHE A C 1
ATOM 700 O O . PHE A 1 88 ? -10.199 -5.121 2.751 1.00 86.25 88 PHE A O 1
ATOM 707 N N . GLY A 1 89 ? -11.186 -4.432 0.855 1.00 85.06 89 GLY A N 1
ATOM 708 C CA . GLY A 1 89 ? -12.301 -3.741 1.509 1.00 85.06 89 GLY A CA 1
ATOM 709 C C . GLY A 1 89 ? -11.869 -2.545 2.366 1.00 85.06 89 GLY A C 1
ATOM 710 O O . GLY A 1 89 ? -12.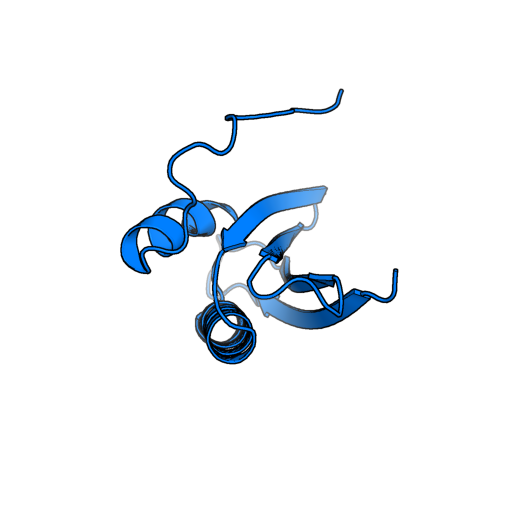484 -2.268 3.392 1.00 85.06 89 GLY A O 1
ATOM 711 N N . LEU A 1 90 ? -10.783 -1.865 1.984 1.00 84.12 90 LEU A N 1
ATOM 712 C CA . LEU A 1 90 ? -10.161 -0.775 2.751 1.00 84.12 90 LEU A CA 1
ATOM 713 C C . LEU A 1 90 ? -10.596 0.627 2.302 1.00 84.12 90 LEU A C 1
ATOM 715 O O . LEU A 1 90 ? -10.246 1.613 2.955 1.00 84.12 90 LEU A O 1
ATOM 719 N N . LEU A 1 91 ? -11.338 0.724 1.197 1.00 71.38 91 LEU A N 1
ATOM 720 C CA . LEU A 1 91 ? -11.916 1.979 0.724 1.00 71.38 91 LEU A CA 1
ATOM 721 C C . LEU A 1 91 ? -13.073 2.403 1.635 1.00 71.38 91 LEU A C 1
ATOM 723 O O . LEU A 1 91 ? -13.995 1.624 1.880 1.00 71.38 91 LEU A O 1
ATOM 727 N N . GLN A 1 92 ? -13.069 3.660 2.091 1.00 62.16 92 GLN A N 1
ATOM 728 C CA . GLN A 1 92 ? -14.294 4.253 2.622 1.00 62.16 92 GLN A CA 1
ATOM 729 C C . GLN A 1 92 ? -15.330 4.354 1.496 1.00 62.16 92 GLN A C 1
ATOM 731 O O . GLN A 1 92 ? -15.056 4.922 0.437 1.00 62.16 92 GLN A O 1
ATOM 736 N N . ALA A 1 93 ? -16.552 3.891 1.755 1.00 47.75 93 ALA A N 1
ATOM 737 C CA . ALA A 1 93 ? -17.707 4.292 0.968 1.00 47.75 93 ALA A CA 1
ATOM 738 C C . ALA A 1 93 ? -17.953 5.797 1.198 1.00 47.75 93 ALA A C 1
ATOM 740 O O . ALA A 1 93 ? -18.593 6.174 2.176 1.00 47.75 93 ALA A O 1
ATOM 741 N N . GLY A 1 94 ? -17.405 6.656 0.329 1.00 48.25 94 GLY A N 1
ATOM 742 C CA . GLY A 1 94 ? -17.705 8.094 0.319 1.00 48.25 94 GLY A CA 1
ATOM 743 C C . GLY A 1 94 ? -16.530 9.078 0.379 1.00 48.25 94 GLY A C 1
ATOM 744 O O . GLY A 1 94 ? -16.788 10.268 0.545 1.00 48.25 94 GLY A O 1
ATOM 745 N N . ALA A 1 95 ? -15.269 8.659 0.225 1.00 42.47 95 ALA A N 1
ATOM 746 C CA . ALA A 1 95 ? -14.183 9.630 0.051 1.00 42.47 95 ALA A CA 1
ATOM 747 C C . ALA A 1 95 ? -14.290 10.300 -1.341 1.00 42.47 95 ALA A C 1
ATOM 749 O O . ALA A 1 95 ? -14.435 9.583 -2.334 1.00 42.47 95 ALA A O 1
ATOM 750 N N . PRO A 1 96 ? -14.254 11.644 -1.443 1.00 38.81 96 PRO A N 1
ATOM 751 C CA . PRO A 1 96 ? -14.414 12.339 -2.714 1.00 38.81 96 PRO A CA 1
ATOM 752 C C . PRO A 1 96 ? -13.266 11.993 -3.663 1.00 38.81 96 PRO A C 1
ATOM 754 O O . PRO A 1 96 ? -12.091 12.055 -3.294 1.00 38.81 96 PRO A O 1
ATOM 757 N N . GLU A 1 97 ? -13.617 11.641 -4.897 1.00 41.16 97 GLU A N 1
ATOM 758 C CA . GLU A 1 97 ? -12.655 11.471 -5.975 1.00 41.16 97 GLU A CA 1
ATOM 759 C C . GLU A 1 97 ? -11.893 12.784 -6.208 1.00 41.16 97 GLU A C 1
ATOM 761 O O . GLU A 1 97 ? -12.490 13.825 -6.472 1.00 41.16 97 GLU A O 1
ATOM 766 N N . GLY A 1 98 ? -10.564 12.719 -6.128 1.00 40.84 98 GLY A N 1
ATOM 767 C CA . GLY A 1 98 ? -9.669 13.588 -6.891 1.00 40.84 98 GLY A CA 1
ATOM 768 C C . GLY A 1 98 ? -9.659 15.077 -6.539 1.00 40.84 98 GLY A C 1
ATOM 769 O O . GLY A 1 98 ? -10.252 15.900 -7.228 1.00 40.84 98 GLY A O 1
ATOM 770 N N . GLY A 1 99 ? -8.816 15.454 -5.578 1.00 32.31 99 GLY A N 1
ATOM 771 C CA . GLY A 1 99 ? -8.188 16.774 -5.574 1.00 32.31 99 GLY A CA 1
ATOM 772 C C . GLY A 1 99 ? -6.834 16.708 -6.279 1.00 32.31 99 GLY A C 1
ATOM 773 O O . GLY A 1 99 ? -5.821 16.481 -5.624 1.00 32.31 99 GLY A O 1
ATOM 774 N N . VAL A 1 100 ? -6.803 16.885 -7.603 1.00 41.06 100 VAL A N 1
ATOM 775 C CA . VAL A 1 100 ? -5.554 17.161 -8.333 1.00 41.06 100 VAL A CA 1
ATOM 776 C C . VAL A 1 100 ? -5.177 18.612 -8.030 1.00 41.06 100 VAL A C 1
ATOM 778 O O . VAL A 1 100 ? -5.775 19.539 -8.571 1.00 41.06 100 VAL A O 1
ATOM 781 N N . GLY A 1 101 ? -4.240 18.810 -7.102 1.00 33.41 101 GLY A N 1
ATOM 782 C CA . GLY A 1 101 ? -3.634 20.116 -6.853 1.00 33.41 101 GLY A CA 1
ATOM 783 C C . GLY A 1 101 ? -2.744 20.506 -8.031 1.00 33.41 101 GLY A C 1
ATOM 784 O O . GLY A 1 101 ? -1.824 19.760 -8.367 1.00 33.41 101 GLY A O 1
ATOM 785 N N . ALA A 1 102 ? -3.084 21.633 -8.658 1.00 33.25 102 ALA A N 1
ATOM 786 C CA . ALA A 1 102 ? -2.285 22.331 -9.664 1.00 33.25 102 ALA A CA 1
ATOM 787 C C . ALA A 1 102 ? -0.977 22.895 -9.087 1.00 33.25 102 ALA A C 1
ATOM 789 O O . ALA A 1 102 ? -0.940 23.172 -7.865 1.00 33.25 102 ALA A O 1
#

Foldseek 3Di:
DDKDKDKDKDWDDDPDPPDFTKMKMWMKIDDVPPAFWIKIKIWIGGPVGIDIAIDIFGDGPVVSVVVSVVCVVVVPHRVCVVVVCVVVVGHPPDDDPDDPDD

Radius of gyration: 14.38 Å; Cα contacts (8 Å, |Δi|>4): 174; chains: 1; bounding box: 34×30×40 Å

Sequence (102 aa):
METDKLVFCRNFSALGPFQSEGRLWYELSGVLGAEQEFCVCLRREVACGHCGMQAHICTGRQLARQFLRFLYENAIEPEQLPALLHDFGLLQAGAPEGGVGA